Protein AF-A0A229VWV8-F1 (afdb_monomer_lite)

Radius of gyration: 24.07 Å; chains: 1; bounding box: 79×29×59 Å

InterPro domains:
  IPR027417 P-loop containing nucleoside triphosphate hydrolase [G3DSA:3.40.50.300] (10-129)
  IPR027417 P-loop containing nucleoside triphosphate hydrolase [SSF52540] (6-74)

Sequence (130 aa):
MTFPANPFKPTAGVMPPVLIGRESVIDDFDEGLGDGPGAPDRLMLITGPRGSGKTVMLTELGKMASKHRWMVVDETASEGLVDRLISRIAPEPSRIAGVSFKPSIMGASLGEFSIAPALRPSTLRDAMSA

Foldseek 3Di:
DDDPDDQDDQDPLDAGPDDPPCVVLLVLLLVQLVVDPPRPSVDDDDDDDPSPCSSNNLVVNQVSCVVVVHDDDDDDPDPCPLVVVCVSPPPDPPPDPDDDDDDDPDDDDDDDPDPDDDDFDDCSGNRVHD

pLDDT: mean 75.35, std 19.8, range [38.62, 95.62]

Secondary structure (DSSP, 8-state):
--PPPP-----TTPPPSS--S-HHHHHHHHHHHHH-TT-GGGS-----STTS-HHHHHHHHHHHHHHTT-------SSTTHHHHHHHHHS----S----------SS--------------SSTTTSS--

Structure (mmCIF, N/CA/C/O backbone):
data_AF-A0A229VWV8-F1
#
_entry.id   AF-A0A229VWV8-F1
#
loop_
_atom_site.group_PDB
_atom_site.id
_atom_site.type_symbol
_atom_site.label_atom_id
_atom_site.label_alt_id
_atom_site.label_comp_id
_atom_site.label_asym_id
_atom_site.label_entity_id
_atom_site.label_seq_id
_atom_site.pdbx_PDB_ins_code
_atom_site.Cartn_x
_atom_site.Cartn_y
_atom_site.Cartn_z
_atom_site.occupancy
_atom_site.B_iso_or_equiv
_atom_site.auth_seq_id
_atom_site.auth_comp_id
_atom_site.auth_asym_id
_atom_site.auth_atom_id
_atom_site.pdbx_PDB_model_num
ATOM 1 N N . MET A 1 1 ? -26.813 0.365 31.964 1.00 52.81 1 MET A N 1
ATOM 2 C CA . MET A 1 1 ? -25.850 -0.461 31.204 1.00 52.81 1 MET A CA 1
ATOM 3 C C . MET A 1 1 ? -24.744 0.456 30.723 1.00 52.81 1 MET A C 1
ATOM 5 O O . MET A 1 1 ? -25.057 1.461 30.098 1.00 52.81 1 MET A O 1
ATOM 9 N N . THR A 1 2 ? -23.491 0.171 31.061 1.00 65.94 2 THR A N 1
ATOM 10 C CA . THR A 1 2 ? -22.332 0.928 30.570 1.00 65.94 2 THR A CA 1
ATOM 11 C C . THR A 1 2 ? -21.928 0.353 29.220 1.00 65.94 2 THR A C 1
ATOM 13 O O . THR A 1 2 ? -21.515 -0.801 29.147 1.00 65.94 2 THR A O 1
ATOM 16 N N . PHE A 1 3 ? -22.064 1.132 28.149 1.00 64.44 3 PHE A N 1
ATOM 17 C CA . PHE A 1 3 ? -21.497 0.741 26.860 1.00 64.44 3 PHE A CA 1
ATOM 18 C C . PHE A 1 3 ? -19.964 0.817 26.946 1.00 64.44 3 PHE A C 1
ATOM 20 O O . PHE A 1 3 ? -19.450 1.769 27.543 1.00 64.44 3 PHE A O 1
ATOM 27 N N . PRO A 1 4 ? -19.220 -0.156 26.386 1.00 77.56 4 PRO A N 1
ATOM 28 C CA . PRO A 1 4 ? -17.770 -0.048 26.297 1.00 77.56 4 PRO A CA 1
ATOM 29 C C . PRO A 1 4 ? -17.396 1.205 25.496 1.00 77.56 4 PRO A C 1
ATOM 31 O O . PRO A 1 4 ? -18.089 1.581 24.549 1.00 77.56 4 PRO A O 1
ATOM 34 N N . ALA A 1 5 ? -16.304 1.865 25.890 1.00 79.12 5 ALA A N 1
ATOM 35 C CA . ALA A 1 5 ? -15.817 3.045 25.186 1.00 79.12 5 ALA A CA 1
ATOM 36 C C . ALA A 1 5 ? -15.558 2.712 23.709 1.00 79.12 5 ALA A C 1
ATOM 38 O O . ALA A 1 5 ? -15.034 1.641 23.403 1.00 79.12 5 ALA A O 1
ATOM 39 N N . ASN A 1 6 ? -15.917 3.629 22.804 1.00 74.44 6 ASN A N 1
ATOM 40 C CA . ASN A 1 6 ? -15.736 3.430 21.368 1.00 74.44 6 ASN A CA 1
ATOM 41 C C . ASN A 1 6 ? -14.260 3.079 21.068 1.00 74.44 6 ASN A C 1
ATOM 43 O O . ASN A 1 6 ? -13.392 3.921 21.316 1.00 74.44 6 ASN A O 1
ATOM 47 N N . PRO A 1 7 ? -13.955 1.877 20.537 1.00 70.88 7 PRO A N 1
ATOM 48 C CA . PRO A 1 7 ? -12.578 1.461 20.270 1.00 70.88 7 PRO A CA 1
ATOM 49 C C . PRO A 1 7 ? -11.945 2.234 19.103 1.00 70.88 7 PRO A C 1
ATOM 51 O O . PRO A 1 7 ? -10.730 2.183 18.911 1.00 70.88 7 PRO A O 1
ATOM 54 N N . PHE A 1 8 ? -12.742 2.961 18.315 1.00 67.62 8 PHE A N 1
ATOM 55 C CA . PHE A 1 8 ? -12.254 3.761 17.202 1.00 67.62 8 PHE A CA 1
ATOM 56 C C . PHE A 1 8 ? -11.685 5.105 17.675 1.00 67.62 8 PHE A C 1
ATOM 58 O O . PHE A 1 8 ? -12.406 6.092 17.842 1.00 67.62 8 PHE A O 1
ATOM 65 N N . LYS A 1 9 ? -10.358 5.162 17.830 1.00 69.88 9 LYS A N 1
ATOM 66 C CA . LYS A 1 9 ? -9.609 6.415 17.992 1.00 69.88 9 LYS A CA 1
ATOM 67 C C . LYS A 1 9 ? -8.916 6.781 16.669 1.00 69.88 9 LYS A C 1
ATOM 69 O O . LYS A 1 9 ? -7.857 6.216 16.382 1.00 69.88 9 LYS A O 1
ATOM 74 N N . PRO A 1 10 ? -9.470 7.701 15.852 1.00 65.44 10 PRO A N 1
ATOM 75 C CA . PRO A 1 10 ? -8.924 8.018 14.534 1.00 65.44 10 PRO A CA 1
ATOM 76 C C . PRO A 1 10 ? -7.509 8.589 14.653 1.00 65.44 10 PRO A C 1
ATOM 78 O O . PRO A 1 10 ? -7.312 9.730 15.067 1.00 65.44 10 PRO A O 1
ATOM 81 N N . THR A 1 11 ? -6.524 7.778 14.271 1.00 73.69 11 THR A N 1
ATOM 82 C CA . THR A 1 11 ? -5.097 8.109 14.319 1.00 73.69 11 THR A CA 1
ATOM 83 C C . THR A 1 11 ? -4.493 7.786 12.956 1.00 73.69 11 THR A C 1
ATOM 85 O O . THR A 1 11 ? -4.769 6.731 12.388 1.00 73.69 11 THR A O 1
ATOM 88 N N . ALA A 1 12 ? -3.714 8.706 12.385 1.00 74.38 12 ALA A N 1
ATOM 89 C CA . ALA A 1 12 ? -3.147 8.515 11.051 1.00 74.38 12 ALA A CA 1
ATOM 90 C C . ALA A 1 12 ? -2.153 7.339 11.042 1.00 74.38 12 ALA A C 1
ATOM 92 O O . ALA A 1 12 ? -1.294 7.259 11.914 1.00 74.38 12 ALA A O 1
ATOM 93 N N . GLY A 1 13 ? -2.281 6.434 10.067 1.00 69.69 13 GLY A N 1
ATOM 94 C CA . GLY A 1 13 ? -1.373 5.292 9.882 1.00 69.69 13 GLY A CA 1
ATOM 95 C C . GLY A 1 13 ? -1.481 4.164 10.919 1.00 69.69 13 GLY A C 1
ATOM 96 O O . GLY A 1 13 ? -0.768 3.176 10.797 1.00 69.69 13 GLY A O 1
ATOM 97 N N . VAL A 1 14 ? -2.361 4.266 11.920 1.00 84.06 14 VAL A N 1
ATOM 98 C CA . VAL A 1 14 ? -2.543 3.209 12.928 1.00 84.06 14 VAL A CA 1
ATOM 99 C C . VAL A 1 14 ? -3.582 2.199 12.446 1.00 84.06 14 VAL A C 1
ATOM 101 O O . VAL A 1 14 ? -4.697 2.577 12.083 1.00 84.06 14 VAL A O 1
ATOM 104 N N . MET A 1 15 ? -3.231 0.912 12.480 1.00 86.88 15 MET A N 1
ATOM 105 C CA . MET A 1 15 ? -4.183 -0.170 12.222 1.00 86.88 15 MET A CA 1
ATOM 106 C C . MET A 1 15 ? -5.263 -0.202 13.317 1.00 86.88 15 MET A C 1
ATOM 108 O O . MET A 1 15 ? -4.916 -0.230 14.501 1.00 86.88 15 MET A O 1
ATOM 112 N N . PRO A 1 16 ? -6.562 -0.219 12.966 1.00 86.69 16 PRO A N 1
ATOM 113 C CA . PRO A 1 16 ? -7.625 -0.421 13.940 1.00 86.69 16 PRO A CA 1
ATOM 114 C C . PRO A 1 16 ? -7.590 -1.863 14.484 1.00 86.69 16 PRO A C 1
ATOM 116 O O . PRO A 1 16 ? -7.092 -2.760 13.802 1.00 86.69 16 PRO A O 1
ATOM 119 N N . PRO A 1 17 ? -8.153 -2.121 15.681 1.00 84.94 17 PRO A N 1
ATOM 120 C CA . PRO A 1 17 ? -8.224 -3.473 16.245 1.00 84.94 17 PRO A CA 1
ATOM 121 C C . PRO A 1 17 ? -9.151 -4.406 15.450 1.00 84.94 17 PRO A C 1
ATOM 123 O O . PRO A 1 17 ? -9.000 -5.620 15.519 1.00 84.94 17 PRO A O 1
ATOM 126 N N . VAL A 1 18 ? -10.105 -3.840 14.703 1.00 86.00 18 VAL A N 1
ATOM 127 C CA . VAL A 1 18 ? -10.994 -4.547 13.775 1.00 86.00 18 VAL A CA 1
ATOM 128 C C . VAL A 1 18 ? -11.136 -3.684 12.523 1.00 86.00 18 VAL A C 1
ATOM 130 O O . VAL A 1 18 ? -11.387 -2.480 12.628 1.00 86.00 18 VAL A O 1
ATOM 133 N N . LEU A 1 19 ? -10.973 -4.290 11.349 1.00 87.62 19 LEU A N 1
ATOM 134 C CA . LEU A 1 19 ? -11.300 -3.693 10.057 1.00 87.62 19 LEU A CA 1
ATOM 135 C C . LEU A 1 19 ? -12.666 -4.251 9.631 1.00 87.62 19 LEU A C 1
ATOM 137 O O . LEU A 1 19 ? -12.872 -5.453 9.738 1.00 87.62 19 LEU A O 1
ATOM 141 N N . ILE A 1 20 ? -13.605 -3.383 9.243 1.00 87.81 20 ILE A N 1
ATOM 142 C CA . ILE A 1 20 ? -15.009 -3.748 8.984 1.00 87.81 20 ILE A CA 1
ATOM 143 C C . ILE A 1 20 ? -15.437 -3.170 7.636 1.00 87.81 20 ILE A C 1
ATOM 145 O O . ILE A 1 20 ? -15.192 -1.983 7.381 1.00 87.81 20 ILE A O 1
ATOM 149 N N . GLY A 1 21 ? -16.124 -3.964 6.814 1.00 89.31 21 GLY A N 1
ATOM 150 C CA . GLY A 1 21 ? -16.721 -3.506 5.556 1.00 89.31 21 GLY A CA 1
ATOM 151 C C . GLY A 1 21 ? -15.669 -3.251 4.478 1.00 89.31 21 GLY A C 1
ATOM 152 O O . GLY A 1 21 ? -15.756 -2.262 3.749 1.00 89.31 21 GLY A O 1
ATOM 153 N N . ARG A 1 22 ? -14.622 -4.081 4.467 1.00 93.19 22 ARG A N 1
ATOM 154 C CA . ARG A 1 22 ? -13.453 -4.035 3.569 1.00 93.19 22 ARG A CA 1
ATOM 155 C C . ARG A 1 22 ? -13.063 -5.403 3.023 1.00 93.19 22 ARG A C 1
ATOM 157 O O . ARG A 1 22 ? -12.062 -5.497 2.325 1.00 93.19 22 ARG A O 1
ATOM 164 N N . GLU A 1 23 ? -13.851 -6.415 3.356 1.00 94.25 23 GLU A N 1
ATOM 165 C CA . GLU A 1 23 ? -13.607 -7.823 3.081 1.00 94.25 23 GLU A CA 1
ATOM 166 C C . GLU A 1 23 ? -13.524 -8.035 1.566 1.00 94.25 23 GLU A C 1
ATOM 168 O O . GLU A 1 23 ? -12.469 -8.431 1.096 1.00 94.25 23 GLU A O 1
ATOM 173 N N . SER A 1 24 ? -14.514 -7.568 0.790 1.00 94.06 24 SER A N 1
ATOM 174 C CA . SER A 1 24 ? -14.500 -7.706 -0.677 1.00 94.06 24 SER A CA 1
ATOM 175 C C . SER A 1 24 ? -13.225 -7.160 -1.330 1.00 94.06 24 SER A C 1
ATOM 177 O O . SER A 1 24 ? -12.607 -7.843 -2.121 1.00 94.06 24 SER A O 1
ATOM 179 N N . VAL A 1 25 ? -12.756 -5.970 -0.935 1.00 93.81 25 VAL A N 1
ATOM 180 C CA . VAL A 1 25 ? -11.541 -5.351 -1.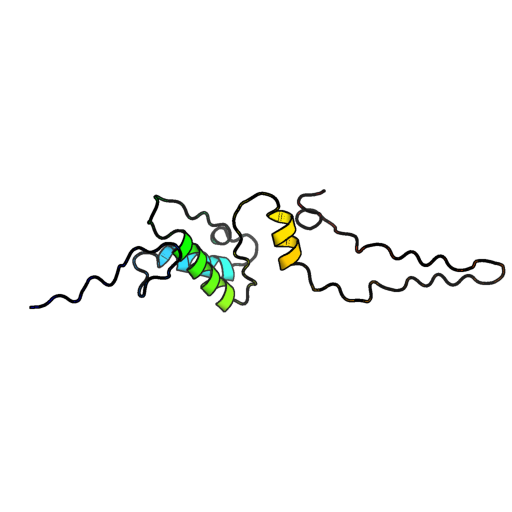509 1.00 93.81 25 VAL A CA 1
ATOM 181 C C . VAL A 1 25 ? -10.269 -6.138 -1.160 1.00 93.81 25 VAL A C 1
ATOM 183 O O . VAL A 1 25 ? -9.269 -6.051 -1.870 1.00 93.81 25 VAL A O 1
ATOM 186 N N . ILE A 1 26 ? -10.277 -6.861 -0.040 1.00 94.88 26 ILE A N 1
ATOM 187 C CA . ILE A 1 26 ? -9.178 -7.738 0.373 1.00 94.88 26 ILE A CA 1
ATOM 188 C C . ILE A 1 26 ? -9.263 -9.067 -0.384 1.00 94.88 26 ILE A C 1
ATOM 190 O O . ILE A 1 26 ? -8.234 -9.535 -0.861 1.00 94.88 26 ILE A O 1
ATOM 194 N N . ASP A 1 27 ? -10.467 -9.621 -0.522 1.00 94.81 27 ASP A N 1
ATOM 195 C CA . ASP A 1 27 ? -10.741 -10.886 -1.205 1.00 94.81 27 ASP A CA 1
ATOM 196 C C . ASP A 1 27 ? -10.456 -10.773 -2.720 1.00 94.81 27 ASP A C 1
ATOM 198 O O . ASP A 1 27 ? -9.706 -11.590 -3.249 1.00 94.81 27 ASP A O 1
ATOM 202 N N . ASP A 1 28 ? -10.926 -9.704 -3.384 1.00 94.19 28 ASP A N 1
ATOM 203 C CA . ASP A 1 28 ? -10.647 -9.390 -4.800 1.00 94.19 28 ASP A CA 1
ATOM 204 C C . ASP A 1 28 ? -9.122 -9.344 -5.059 1.00 94.19 28 ASP A C 1
ATOM 206 O O . ASP A 1 28 ? -8.599 -9.908 -6.022 1.00 94.19 28 ASP A O 1
ATOM 210 N N . PHE A 1 29 ? -8.368 -8.686 -4.167 1.00 95.12 29 PHE A N 1
ATOM 211 C CA . PHE A 1 29 ? -6.908 -8.599 -4.270 1.00 95.12 29 PHE A CA 1
ATOM 212 C C . PHE A 1 29 ? -6.221 -9.952 -4.030 1.00 95.12 29 PHE A C 1
ATOM 214 O O . PHE A 1 29 ? -5.215 -10.244 -4.680 1.00 95.12 29 PHE A O 1
ATOM 221 N N . ASP A 1 30 ? -6.737 -10.768 -3.109 1.00 94.69 30 ASP A N 1
ATOM 222 C CA . ASP A 1 30 ? -6.196 -12.093 -2.793 1.00 94.69 30 ASP A CA 1
ATOM 223 C C . ASP A 1 30 ? -6.359 -13.067 -3.971 1.00 94.69 30 ASP A C 1
ATOM 225 O O . ASP A 1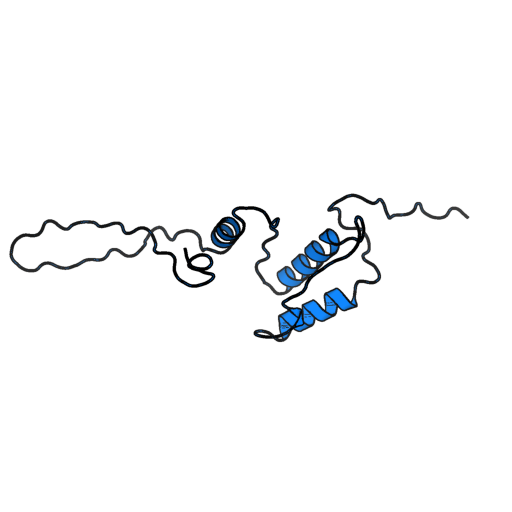 30 ? -5.391 -13.726 -4.367 1.00 94.69 30 ASP A O 1
ATOM 229 N N . GLU A 1 31 ? -7.541 -13.070 -4.598 1.00 93.69 31 GLU A N 1
ATOM 230 C CA . GLU A 1 31 ? -7.825 -13.800 -5.841 1.00 93.69 31 GLU A CA 1
ATOM 231 C C . GLU A 1 31 ? -6.893 -13.327 -6.969 1.00 93.69 31 GLU A C 1
ATOM 233 O O . GLU A 1 31 ? -6.183 -14.137 -7.573 1.00 93.69 31 GLU A O 1
ATOM 238 N N . GLY A 1 32 ? -6.749 -12.009 -7.152 1.00 93.06 32 GLY A N 1
ATOM 239 C CA . GLY A 1 32 ? -5.812 -11.434 -8.120 1.00 93.06 32 GLY A CA 1
ATOM 240 C C . GLY A 1 32 ? -4.351 -11.867 -7.917 1.00 93.06 32 GLY A C 1
ATOM 241 O O . GLY A 1 32 ? -3.628 -12.092 -8.894 1.00 93.06 32 GLY A O 1
ATOM 242 N N . LEU A 1 33 ? -3.882 -12.021 -6.672 1.00 92.50 33 LEU A N 1
ATOM 243 C CA . LEU A 1 33 ? -2.541 -12.558 -6.391 1.00 92.50 33 LEU A CA 1
ATOM 244 C C . LEU A 1 33 ? -2.401 -14.044 -6.767 1.00 92.50 33 LEU A C 1
ATOM 246 O O . LEU A 1 33 ? -1.287 -14.467 -7.097 1.00 92.50 33 LEU A O 1
ATOM 250 N N . GLY A 1 34 ? -3.489 -14.817 -6.709 1.00 90.69 34 GLY A N 1
ATOM 251 C CA . GLY A 1 34 ? -3.548 -16.227 -7.102 1.00 90.69 34 GLY A CA 1
ATOM 252 C C . GLY A 1 34 ? -3.589 -16.441 -8.618 1.00 90.69 34 GLY A C 1
ATOM 253 O O . GLY A 1 34 ? -2.831 -17.263 -9.137 1.00 90.69 34 GLY A O 1
ATOM 254 N N . ASP A 1 35 ? -4.398 -15.654 -9.329 1.00 91.06 35 ASP A N 1
ATOM 255 C CA . ASP A 1 35 ? -4.626 -15.765 -10.781 1.00 91.06 35 ASP A CA 1
ATOM 256 C C . ASP A 1 35 ? -3.398 -15.414 -11.642 1.00 91.06 35 ASP A C 1
ATOM 258 O O . ASP A 1 35 ? -3.285 -15.811 -12.805 1.00 91.06 35 ASP A O 1
ATOM 262 N N . GLY A 1 36 ? -2.420 -14.706 -11.071 1.00 83.12 36 GLY A N 1
ATOM 263 C CA . GLY A 1 36 ? -1.096 -14.557 -11.669 1.00 83.12 36 GLY A CA 1
ATOM 264 C C . GLY A 1 36 ? -0.979 -13.417 -12.698 1.00 83.12 36 GLY A C 1
ATOM 265 O O . GLY A 1 36 ? -1.452 -12.301 -12.460 1.00 83.12 36 GLY A O 1
ATOM 266 N N . PRO A 1 37 ? -0.193 -13.570 -13.784 1.00 85.94 37 PRO A N 1
ATOM 267 C CA . PRO A 1 37 ? 0.070 -12.482 -14.731 1.00 85.94 37 PRO A CA 1
ATOM 268 C C . PRO A 1 37 ? -1.167 -12.057 -15.536 1.00 85.94 37 PRO A C 1
ATOM 270 O O . PRO A 1 37 ? -1.681 -12.824 -16.339 1.00 85.94 37 PRO A O 1
ATOM 273 N N . GLY A 1 38 ? -1.580 -10.795 -15.382 1.00 83.38 38 GLY A N 1
ATOM 274 C CA . GLY A 1 38 ? -2.684 -10.198 -16.145 1.00 83.38 38 GLY A CA 1
ATOM 275 C C . GLY A 1 38 ? -4.033 -10.160 -15.423 1.00 83.38 38 GLY A C 1
ATOM 276 O O . GLY A 1 38 ? -4.950 -9.534 -15.947 1.00 83.38 38 GLY A O 1
ATOM 277 N N . ALA A 1 39 ? -4.144 -10.753 -14.229 1.00 89.12 39 ALA A N 1
ATOM 278 C CA . ALA A 1 39 ? -5.322 -10.614 -13.375 1.00 89.12 39 ALA A CA 1
ATOM 279 C C . ALA A 1 39 ? -5.595 -9.124 -13.060 1.00 89.12 39 ALA A C 1
ATOM 281 O O . ALA A 1 39 ? -4.654 -8.420 -12.662 1.00 89.12 39 ALA A O 1
ATOM 282 N N . PRO A 1 40 ? -6.831 -8.620 -13.250 1.00 86.06 40 PRO A N 1
ATOM 283 C CA . PRO A 1 40 ? -7.125 -7.192 -13.127 1.00 86.06 40 PRO A CA 1
ATOM 284 C C . PRO A 1 40 ? -6.927 -6.681 -11.693 1.00 86.06 40 PRO A C 1
ATOM 286 O O . PRO A 1 40 ? -6.358 -5.605 -11.495 1.00 86.06 40 PRO A O 1
ATOM 289 N N . ASP A 1 41 ? -7.283 -7.486 -10.695 1.00 88.25 41 ASP A N 1
ATOM 290 C CA . ASP A 1 41 ? -7.322 -7.085 -9.281 1.00 88.25 41 ASP A CA 1
ATOM 291 C C . ASP A 1 41 ? -5.933 -6.937 -8.640 1.00 88.25 41 ASP A C 1
ATOM 293 O O . ASP A 1 41 ? -5.778 -6.348 -7.568 1.00 88.25 41 ASP A O 1
ATOM 297 N N . ARG A 1 42 ? -4.875 -7.340 -9.358 1.00 87.00 42 ARG A N 1
ATOM 298 C CA . ARG A 1 42 ? -3.483 -7.015 -9.007 1.00 87.00 42 ARG A CA 1
ATOM 299 C C . ARG A 1 42 ? -3.132 -5.535 -9.170 1.00 87.00 42 ARG A C 1
ATOM 301 O O . ARG A 1 42 ? -2.093 -5.111 -8.658 1.00 87.00 42 ARG A O 1
ATOM 308 N N . LEU A 1 43 ? -3.929 -4.760 -9.907 1.00 90.00 43 LEU A N 1
ATOM 309 C CA . LEU A 1 43 ? -3.701 -3.336 -10.170 1.00 90.00 43 LEU A CA 1
ATOM 310 C C . LEU A 1 43 ? -4.848 -2.499 -9.597 1.00 90.00 43 LEU A C 1
ATOM 312 O O . LEU A 1 43 ? -5.762 -2.076 -10.300 1.00 90.00 43 LEU A O 1
ATOM 316 N N . MET A 1 44 ? -4.767 -2.229 -8.295 1.00 90.75 44 MET A N 1
ATOM 317 C CA . MET A 1 44 ? -5.835 -1.594 -7.526 1.00 90.75 44 MET A CA 1
ATOM 318 C C . MET A 1 44 ? -5.503 -0.147 -7.125 1.00 90.75 44 MET A C 1
ATOM 320 O O . MET A 1 44 ? -4.394 0.155 -6.682 1.00 90.75 44 MET A O 1
ATOM 324 N N . LEU A 1 45 ? -6.490 0.755 -7.215 1.00 93.19 45 LEU A N 1
ATOM 325 C CA . LEU A 1 45 ? -6.376 2.157 -6.791 1.00 93.19 45 LEU A CA 1
ATOM 326 C C . LEU A 1 45 ? -7.335 2.473 -5.630 1.00 93.19 45 LEU A C 1
ATOM 328 O O . LEU A 1 45 ? -8.531 2.684 -5.824 1.00 93.19 45 LEU A O 1
ATOM 332 N N . ILE A 1 46 ? -6.797 2.584 -4.413 1.00 93.69 46 ILE A N 1
ATOM 333 C CA . ILE A 1 46 ? -7.579 2.918 -3.212 1.00 93.69 46 ILE A CA 1
ATOM 334 C C . ILE A 1 46 ? -7.784 4.440 -3.095 1.00 93.69 46 ILE A C 1
ATOM 336 O O . ILE A 1 46 ? -6.857 5.185 -2.767 1.00 93.69 46 ILE A O 1
ATOM 340 N N . THR A 1 47 ? -9.017 4.916 -3.296 1.00 94.62 47 THR A N 1
ATOM 341 C CA . THR A 1 47 ? -9.383 6.348 -3.207 1.00 94.62 47 THR A CA 1
ATOM 342 C C . THR A 1 47 ? -10.361 6.647 -2.055 1.00 94.62 47 THR A C 1
ATOM 344 O O . THR A 1 47 ? -10.701 5.770 -1.265 1.00 94.62 47 THR A O 1
ATOM 347 N N . GLY A 1 48 ? -10.751 7.919 -1.880 1.00 93.44 48 GLY A N 1
ATOM 348 C CA . GLY A 1 48 ? -11.735 8.350 -0.874 1.00 93.44 48 GLY A CA 1
ATOM 349 C C . GLY A 1 48 ? -11.274 9.503 0.037 1.00 93.44 48 GLY A C 1
ATOM 350 O O . GLY A 1 48 ? -10.116 9.932 -0.029 1.00 93.44 48 GLY A O 1
ATOM 351 N N . PRO A 1 49 ? -12.151 10.021 0.921 1.00 92.94 49 PRO A N 1
ATOM 352 C CA . PRO A 1 49 ? -11.900 11.226 1.724 1.00 92.94 49 PRO A CA 1
ATOM 353 C C . PRO A 1 49 ? -10.789 11.059 2.779 1.00 92.94 49 PRO A C 1
ATOM 355 O O . PRO A 1 49 ? -10.292 9.954 3.034 1.00 92.94 49 PRO A O 1
ATOM 358 N N . ARG A 1 50 ? -10.355 12.156 3.416 1.00 88.31 50 ARG A N 1
ATOM 359 C CA . ARG A 1 50 ? -9.417 12.099 4.557 1.00 88.31 50 ARG A CA 1
ATOM 360 C C .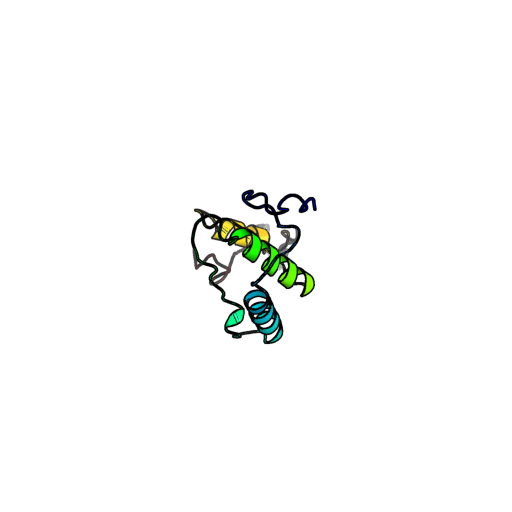 ARG A 1 50 ? -10.058 11.309 5.707 1.00 88.31 50 ARG A C 1
ATOM 362 O O . ARG A 1 50 ? -11.239 11.468 5.977 1.00 88.31 50 ARG A O 1
ATOM 369 N N . GLY A 1 51 ? -9.287 10.441 6.364 1.00 85.69 51 GLY A N 1
ATOM 370 C CA . GLY A 1 51 ? -9.782 9.594 7.459 1.00 85.69 51 GLY A CA 1
ATOM 371 C C . GLY A 1 51 ? -10.488 8.296 7.037 1.00 85.69 51 GLY A C 1
ATOM 372 O O . GLY A 1 51 ? -10.706 7.447 7.888 1.00 85.69 51 GLY A O 1
ATOM 373 N N . SER A 1 52 ? -10.752 8.065 5.743 1.00 89.12 52 SER A N 1
ATOM 374 C CA . SER A 1 52 ? -11.415 6.842 5.225 1.00 89.12 52 SER A CA 1
ATOM 375 C C . SER A 1 52 ? -10.600 5.535 5.305 1.00 89.12 52 SER A C 1
ATOM 377 O O . SER A 1 52 ? -10.993 4.528 4.716 1.00 89.12 52 SER A O 1
ATOM 379 N N . GLY A 1 53 ? -9.458 5.527 5.999 1.00 90.56 53 GLY A N 1
ATOM 380 C CA . GLY A 1 53 ? -8.632 4.327 6.169 1.00 90.56 53 GLY A CA 1
ATOM 381 C C . GLY A 1 53 ? -7.812 3.899 4.944 1.00 90.56 53 GLY A C 1
ATOM 382 O O . GLY A 1 53 ? -7.400 2.752 4.889 1.00 90.56 53 GLY A O 1
ATOM 383 N N . LYS A 1 54 ? -7.535 4.778 3.967 1.00 93.50 54 LYS A N 1
ATOM 384 C CA . LYS A 1 54 ? -6.732 4.413 2.773 1.00 93.50 54 LYS A CA 1
ATOM 385 C C . LYS A 1 54 ? -5.377 3.777 3.113 1.00 93.50 54 LYS A C 1
ATOM 387 O O . LYS A 1 54 ? -5.066 2.715 2.600 1.00 93.50 54 LYS A O 1
ATOM 392 N N . THR A 1 55 ? -4.605 4.387 4.016 1.00 92.75 55 THR A N 1
ATOM 393 C CA . THR A 1 55 ? -3.322 3.827 4.482 1.00 92.75 55 THR A CA 1
ATOM 394 C C . THR A 1 55 ? -3.520 2.475 5.167 1.00 92.75 55 THR A C 1
ATOM 396 O O . THR A 1 55 ? -2.783 1.548 4.884 1.00 92.75 55 THR A O 1
ATOM 399 N N . VAL A 1 56 ? -4.567 2.337 5.990 1.00 92.94 56 VAL A N 1
ATOM 400 C CA . VAL A 1 56 ? -4.936 1.072 6.652 1.00 92.94 56 VAL A CA 1
ATOM 401 C C . VAL A 1 56 ? -5.228 -0.029 5.626 1.00 92.94 56 VAL A C 1
ATOM 403 O O . VAL A 1 56 ? -4.771 -1.151 5.812 1.00 92.94 56 VAL A O 1
ATOM 406 N N . MET A 1 57 ? -5.916 0.290 4.521 1.00 94.31 57 MET A N 1
ATOM 407 C CA . MET A 1 57 ? -6.116 -0.653 3.413 1.00 94.31 57 MET A CA 1
ATOM 408 C C . MET A 1 57 ? -4.793 -1.060 2.770 1.00 94.31 57 MET A C 1
ATOM 410 O O . MET A 1 57 ? -4.529 -2.249 2.669 1.00 94.31 57 MET A O 1
ATOM 414 N N . LEU A 1 58 ? -3.943 -0.102 2.380 1.00 95.38 58 LEU A N 1
ATOM 415 C CA . LEU A 1 58 ? -2.644 -0.409 1.763 1.00 95.38 58 LEU A CA 1
ATOM 416 C C . LEU A 1 58 ? -1.769 -1.280 2.681 1.00 95.38 58 LEU A C 1
ATOM 418 O O . LEU A 1 58 ? -1.162 -2.244 2.220 1.00 95.38 58 LEU A O 1
ATOM 422 N N . THR A 1 59 ? -1.766 -1.001 3.987 1.00 94.19 59 THR A N 1
ATOM 423 C CA . THR A 1 59 ? -1.080 -1.827 4.986 1.00 94.19 59 THR A CA 1
ATOM 424 C C . THR A 1 59 ? -1.670 -3.239 5.080 1.00 94.19 59 THR A C 1
ATOM 426 O O . THR A 1 59 ? -0.906 -4.194 5.202 1.00 94.19 59 THR A O 1
ATOM 429 N N . GLU A 1 60 ? -2.994 -3.414 5.014 1.00 95.12 60 GLU A N 1
ATOM 430 C CA . GLU A 1 60 ? -3.614 -4.746 5.086 1.00 95.12 60 GLU A CA 1
ATOM 431 C C . GLU A 1 60 ? -3.396 -5.568 3.805 1.00 95.12 60 GLU A C 1
ATOM 433 O O . GLU A 1 60 ? -2.989 -6.726 3.895 1.00 95.12 60 GLU A O 1
ATOM 438 N N . LEU A 1 61 ? -3.539 -4.956 2.622 1.00 95.62 61 LEU A N 1
ATOM 439 C CA . LEU A 1 61 ? -3.191 -5.588 1.341 1.00 95.62 61 LEU A CA 1
ATOM 440 C C . LEU A 1 61 ? -1.703 -5.988 1.312 1.00 95.62 61 LEU A C 1
ATOM 442 O O . LEU A 1 61 ? -1.360 -7.092 0.893 1.00 95.62 61 LEU A O 1
ATOM 446 N N . GLY A 1 62 ? -0.818 -5.149 1.863 1.00 95.25 62 GLY A N 1
ATOM 447 C CA . GLY A 1 62 ? 0.595 -5.478 2.066 1.00 95.25 62 GLY A CA 1
ATOM 448 C C . GLY A 1 62 ? 0.812 -6.693 2.979 1.00 95.25 62 GLY A C 1
ATOM 449 O O . GLY A 1 62 ? 1.618 -7.573 2.665 1.00 95.25 62 GLY A O 1
ATOM 450 N N . LYS A 1 63 ? 0.070 -6.824 4.086 1.00 94.38 63 LYS A N 1
ATOM 451 C CA . LYS A 1 63 ? 0.131 -8.051 4.905 1.00 94.38 63 LYS A CA 1
ATOM 452 C C . LYS A 1 63 ? -0.337 -9.274 4.122 1.00 94.38 63 LYS A C 1
ATOM 454 O O . LYS A 1 63 ? 0.266 -10.333 4.279 1.00 94.38 63 LYS A O 1
ATOM 459 N N . MET A 1 64 ? -1.379 -9.147 3.301 1.00 94.31 64 MET A N 1
ATOM 460 C CA . MET A 1 64 ? -1.890 -10.260 2.496 1.00 94.31 64 MET A CA 1
ATOM 461 C C . MET A 1 64 ? -0.863 -10.722 1.458 1.00 94.31 64 MET A C 1
ATOM 463 O O . MET A 1 64 ? -0.442 -11.879 1.478 1.00 94.31 64 MET A O 1
ATOM 467 N N . ALA A 1 65 ? -0.323 -9.787 0.673 1.00 95.31 65 ALA A N 1
ATOM 468 C CA . ALA A 1 65 ? 0.767 -10.049 -0.265 1.00 95.31 65 ALA A CA 1
ATOM 469 C C . ALA A 1 65 ? 1.979 -10.712 0.423 1.00 95.31 65 ALA A C 1
ATOM 471 O O . ALA A 1 65 ? 2.533 -11.688 -0.089 1.00 95.31 65 ALA A O 1
ATOM 472 N N . SER A 1 66 ? 2.331 -10.265 1.634 1.00 95.06 66 SER A N 1
ATOM 473 C CA . SER A 1 66 ? 3.406 -10.867 2.437 1.00 95.06 66 SER A CA 1
ATOM 474 C C . SER A 1 66 ? 3.113 -12.321 2.844 1.00 95.06 66 SER A C 1
ATOM 476 O O . SER A 1 66 ? 4.015 -13.158 2.790 1.00 95.06 66 SER A O 1
ATOM 478 N N . LYS A 1 67 ? 1.863 -12.668 3.202 1.00 94.75 67 LYS A N 1
ATOM 479 C CA . LYS A 1 67 ? 1.452 -14.071 3.446 1.00 94.75 67 LYS A CA 1
ATOM 480 C C . LYS A 1 67 ? 1.607 -14.918 2.178 1.00 94.75 67 LYS A C 1
ATOM 482 O O . LYS A 1 67 ? 2.043 -16.065 2.259 1.00 94.75 67 LYS A O 1
ATOM 487 N N . HIS A 1 68 ? 1.340 -14.325 1.013 1.00 91.75 68 HIS A N 1
ATOM 488 C CA . HIS A 1 68 ? 1.499 -14.944 -0.309 1.00 91.75 68 HIS A CA 1
ATOM 489 C C . HIS A 1 68 ? 2.964 -14.925 -0.793 1.00 91.75 68 HIS A C 1
ATOM 491 O O . HIS A 1 68 ? 3.252 -15.274 -1.936 1.00 91.75 68 HIS A O 1
ATOM 497 N N . ARG A 1 69 ? 3.911 -14.579 0.097 1.00 92.81 69 ARG A N 1
ATOM 498 C CA . ARG A 1 69 ? 5.368 -14.538 -0.122 1.00 92.81 69 ARG A CA 1
ATOM 499 C C . ARG A 1 69 ? 5.831 -13.505 -1.155 1.00 92.81 69 ARG A C 1
ATOM 501 O O . ARG A 1 69 ? 6.950 -13.605 -1.658 1.00 92.81 69 ARG A O 1
ATOM 508 N N . TRP A 1 70 ? 5.012 -12.497 -1.444 1.00 92.38 70 TRP A N 1
ATOM 509 C CA . TRP A 1 70 ? 5.432 -11.347 -2.238 1.00 92.38 70 TRP A CA 1
ATOM 510 C C . TRP A 1 70 ? 6.323 -10.422 -1.404 1.00 92.38 70 TRP A C 1
ATOM 512 O O . TRP A 1 70 ? 6.088 -10.211 -0.213 1.00 92.38 70 TRP A O 1
ATOM 522 N N . MET A 1 71 ? 7.327 -9.824 -2.046 1.00 91.00 71 MET A N 1
ATOM 523 C CA . MET A 1 71 ? 8.034 -8.680 -1.476 1.00 91.00 71 MET A CA 1
ATOM 524 C C . MET A 1 71 ? 7.108 -7.463 -1.522 1.00 91.00 71 MET A C 1
ATOM 526 O O . MET A 1 71 ? 6.609 -7.103 -2.587 1.00 91.00 71 MET A O 1
ATOM 530 N N . VAL A 1 72 ? 6.911 -6.815 -0.376 1.00 93.44 72 VAL A N 1
ATOM 531 C CA . VAL A 1 72 ? 6.100 -5.599 -0.264 1.00 93.44 72 VAL A CA 1
ATOM 532 C C . VAL A 1 72 ? 7.007 -4.400 -0.055 1.00 93.44 72 VAL A C 1
ATOM 534 O O . VAL A 1 72 ? 7.851 -4.395 0.839 1.00 93.44 72 VAL A O 1
ATOM 537 N N . VAL A 1 73 ? 6.816 -3.381 -0.889 1.00 92.25 73 VAL A N 1
ATOM 538 C CA . VAL A 1 73 ? 7.561 -2.123 -0.844 1.00 92.25 73 VAL A CA 1
ATOM 539 C C . VAL A 1 73 ? 6.560 -0.998 -0.593 1.00 92.25 73 VAL A C 1
ATOM 541 O O . VAL A 1 73 ? 5.845 -0.585 -1.501 1.00 92.25 73 VAL A O 1
ATOM 544 N N . ASP A 1 74 ? 6.482 -0.547 0.659 1.00 90.81 74 ASP A N 1
ATOM 545 C CA . ASP A 1 74 ? 5.690 0.622 1.055 1.00 90.81 74 ASP A CA 1
ATOM 546 C C . ASP A 1 74 ? 6.532 1.887 0.841 1.00 90.81 74 ASP A C 1
ATOM 548 O O . ASP A 1 74 ? 7.578 2.067 1.468 1.00 90.81 74 ASP A O 1
ATOM 552 N N . GLU A 1 75 ? 6.106 2.733 -0.094 1.00 91.50 75 GLU A N 1
ATOM 553 C CA . GLU A 1 75 ? 6.805 3.949 -0.504 1.00 91.50 75 GLU A CA 1
ATOM 554 C C . GLU A 1 75 ? 5.806 5.077 -0.773 1.00 91.50 75 GLU A C 1
ATOM 556 O O . GLU A 1 75 ? 4.725 4.883 -1.332 1.00 91.50 75 GLU A O 1
ATOM 561 N N . THR A 1 76 ? 6.192 6.302 -0.415 1.00 91.38 76 THR A N 1
ATOM 562 C CA . THR A 1 76 ? 5.397 7.489 -0.749 1.00 91.38 76 THR A CA 1
ATOM 563 C C . THR A 1 76 ? 5.667 7.906 -2.191 1.00 91.38 76 THR A C 1
ATOM 565 O O . THR A 1 76 ? 6.823 8.023 -2.600 1.00 91.38 76 THR A O 1
ATOM 568 N N . ALA A 1 77 ? 4.601 8.188 -2.945 1.00 90.19 77 ALA A N 1
ATOM 569 C CA . ALA A 1 77 ? 4.676 8.725 -4.301 1.00 90.19 77 ALA A CA 1
ATOM 570 C C . ALA A 1 77 ? 5.186 10.179 -4.296 1.00 90.19 77 ALA A C 1
ATOM 572 O O . ALA A 1 77 ? 4.414 11.138 -4.282 1.00 90.19 77 ALA A O 1
ATOM 573 N N . SER A 1 78 ? 6.507 10.323 -4.271 1.00 92.62 78 SER A N 1
ATOM 574 C CA . SER A 1 78 ? 7.250 11.583 -4.324 1.00 92.62 78 SER A CA 1
ATOM 575 C C . SER A 1 78 ? 8.395 11.493 -5.338 1.00 92.62 78 SER A C 1
ATOM 577 O O . SER A 1 78 ? 8.655 10.433 -5.910 1.00 92.62 78 SER A O 1
ATOM 579 N N . GLU A 1 79 ? 9.095 12.605 -5.562 1.00 91.38 79 GLU A N 1
ATOM 580 C CA . GLU A 1 79 ? 10.298 12.655 -6.399 1.00 91.38 79 GLU A CA 1
ATOM 581 C C . GLU A 1 79 ? 11.321 11.568 -6.002 1.00 91.38 79 GLU A C 1
ATOM 583 O O . GLU A 1 79 ? 11.460 11.221 -4.824 1.00 91.38 79 GLU A O 1
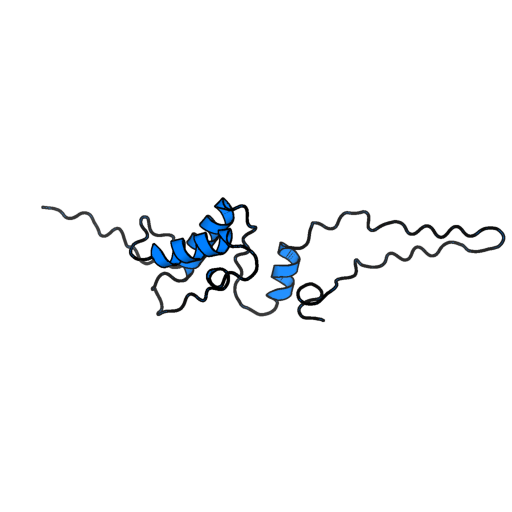ATOM 588 N N . GLY A 1 80 ? 11.990 10.967 -6.992 1.00 87.56 80 GLY A N 1
ATOM 589 C CA . GLY A 1 80 ? 12.923 9.849 -6.790 1.00 87.56 80 GLY A CA 1
ATOM 590 C C . GLY A 1 80 ? 12.280 8.507 -6.397 1.00 87.56 80 GLY A C 1
ATOM 591 O O . GLY A 1 80 ? 12.988 7.614 -5.934 1.00 87.56 80 GLY A O 1
ATOM 592 N N . LEU A 1 81 ? 10.954 8.337 -6.537 1.00 88.62 81 LEU A N 1
ATOM 593 C CA . LEU A 1 81 ? 10.265 7.065 -6.249 1.00 88.62 81 LEU A CA 1
ATOM 594 C C . LEU A 1 81 ? 10.908 5.879 -6.985 1.00 88.62 81 LEU A C 1
ATOM 596 O O . LEU A 1 81 ? 11.160 4.848 -6.370 1.00 88.62 81 LEU A O 1
ATOM 600 N N . VAL A 1 82 ? 11.186 6.028 -8.284 1.00 87.12 82 VAL A N 1
ATOM 601 C CA . VAL A 1 82 ? 11.739 4.957 -9.131 1.00 87.12 82 VAL A CA 1
ATOM 602 C C . VAL A 1 82 ? 13.097 4.483 -8.605 1.00 87.12 82 VAL A C 1
ATOM 604 O O . VAL A 1 82 ? 13.287 3.282 -8.428 1.00 87.12 82 VAL A O 1
ATOM 607 N N . ASP A 1 83 ? 14.000 5.401 -8.253 1.00 84.88 83 ASP A N 1
ATOM 608 C CA . ASP A 1 83 ? 15.313 5.064 -7.690 1.00 84.88 83 ASP A CA 1
ATOM 609 C C . ASP A 1 83 ? 15.209 4.326 -6.355 1.00 84.88 83 ASP A C 1
ATOM 611 O O . ASP A 1 83 ? 15.962 3.379 -6.108 1.00 84.88 83 ASP A O 1
ATOM 615 N N . ARG A 1 84 ? 14.254 4.719 -5.499 1.00 87.88 84 ARG A N 1
ATOM 616 C CA . ARG A 1 84 ? 13.983 4.019 -4.235 1.00 87.88 84 ARG A CA 1
ATOM 617 C C . ARG A 1 84 ? 13.434 2.619 -4.484 1.00 87.88 84 ARG A C 1
ATOM 619 O O . ARG A 1 84 ? 13.956 1.673 -3.902 1.00 87.88 84 ARG A O 1
ATOM 626 N N . LEU A 1 85 ? 12.460 2.459 -5.383 1.00 88.62 85 LEU A N 1
ATOM 627 C CA . LEU A 1 85 ? 11.923 1.146 -5.761 1.00 88.62 85 LEU A CA 1
ATOM 628 C C . LEU A 1 85 ? 13.022 0.232 -6.323 1.00 88.62 85 LEU A C 1
ATOM 630 O O . LEU A 1 85 ? 13.172 -0.896 -5.855 1.00 88.62 85 LEU A O 1
ATOM 634 N N . ILE A 1 86 ? 13.849 0.726 -7.251 1.00 84.75 86 ILE A N 1
ATOM 635 C CA . ILE A 1 86 ? 14.995 -0.021 -7.793 1.00 84.75 86 ILE A CA 1
ATOM 636 C C . ILE A 1 86 ? 15.967 -0.401 -6.671 1.00 84.75 86 ILE A C 1
ATOM 638 O O . ILE A 1 86 ? 16.378 -1.553 -6.595 1.00 84.75 86 ILE A O 1
ATOM 642 N N . SER A 1 87 ? 16.290 0.521 -5.763 1.00 83.06 87 SER A N 1
ATOM 643 C CA . SER A 1 87 ? 17.209 0.260 -4.642 1.00 83.06 87 SER A CA 1
ATOM 644 C C . SER A 1 87 ? 16.654 -0.721 -3.599 1.00 83.06 87 SER A C 1
ATOM 646 O O . SER A 1 87 ? 17.432 -1.306 -2.853 1.00 83.06 87 SER A O 1
ATOM 648 N N . ARG A 1 88 ? 15.328 -0.909 -3.531 1.00 84.00 88 ARG A N 1
ATOM 649 C CA . ARG A 1 88 ? 14.660 -1.901 -2.666 1.00 84.00 88 ARG A CA 1
ATOM 650 C C . ARG A 1 88 ? 14.537 -3.283 -3.309 1.00 84.00 88 ARG A C 1
ATOM 652 O O . ARG A 1 88 ? 14.551 -4.277 -2.591 1.00 84.00 88 ARG A O 1
ATOM 659 N N . ILE A 1 89 ? 14.363 -3.334 -4.631 1.00 83.56 89 ILE A N 1
ATOM 660 C CA . ILE A 1 89 ? 14.081 -4.565 -5.392 1.00 83.56 89 ILE A CA 1
ATOM 661 C C . ILE A 1 89 ? 15.365 -5.189 -5.957 1.00 83.56 89 ILE A C 1
ATOM 663 O O . ILE A 1 89 ? 15.434 -6.407 -6.133 1.00 83.56 89 ILE A O 1
ATOM 667 N N . ALA A 1 90 ? 16.383 -4.380 -6.263 1.00 75.38 90 ALA A N 1
ATOM 668 C CA . ALA A 1 90 ? 17.657 -4.879 -6.762 1.00 75.38 90 ALA A CA 1
ATOM 669 C C . ALA A 1 90 ? 18.321 -5.800 -5.721 1.00 75.38 90 ALA A C 1
ATOM 671 O O . ALA A 1 90 ? 18.359 -5.454 -4.538 1.00 75.38 90 ALA A O 1
ATOM 672 N N . PRO A 1 91 ? 18.875 -6.955 -6.135 1.00 61.22 91 PRO A N 1
ATOM 673 C CA . PRO A 1 91 ? 19.662 -7.779 -5.231 1.00 61.22 91 PRO A CA 1
ATOM 674 C C . PRO A 1 91 ? 20.882 -6.993 -4.739 1.00 61.22 91 PRO A C 1
ATOM 676 O O . PRO A 1 91 ? 21.465 -6.213 -5.497 1.00 61.22 91 PRO A O 1
ATOM 679 N N . GLU A 1 92 ? 21.288 -7.248 -3.490 1.00 58.66 92 GLU A N 1
ATOM 680 C CA . GLU A 1 92 ? 22.569 -6.783 -2.946 1.00 58.66 92 GLU A CA 1
ATOM 681 C C . GLU A 1 92 ? 23.678 -6.994 -3.987 1.00 58.66 92 GLU A C 1
ATOM 683 O O . GLU A 1 92 ? 23.766 -8.098 -4.541 1.00 58.66 92 GLU A O 1
ATOM 688 N N . PRO A 1 93 ? 24.511 -5.976 -4.286 1.00 53.25 93 PRO A N 1
ATOM 689 C CA . PRO A 1 93 ? 25.515 -6.079 -5.330 1.00 53.25 93 PRO A CA 1
ATOM 690 C C . PRO A 1 93 ? 26.480 -7.209 -4.986 1.00 53.25 93 PRO A C 1
ATOM 692 O O . PRO A 1 93 ? 27.360 -7.078 -4.127 1.00 53.25 93 PRO A O 1
ATOM 695 N N . SER A 1 94 ? 26.311 -8.338 -5.677 1.00 48.50 94 SER A N 1
ATOM 696 C CA . SER A 1 94 ? 27.214 -9.471 -5.594 1.00 48.50 94 SER A CA 1
ATOM 697 C C . SER A 1 94 ? 28.609 -8.945 -5.912 1.00 48.50 94 SER A C 1
ATOM 699 O O . SER A 1 94 ? 28.869 -8.442 -7.003 1.00 48.50 94 SER A O 1
ATOM 701 N N . ARG A 1 95 ? 29.515 -9.014 -4.926 1.00 48.16 95 ARG A N 1
ATOM 702 C CA . ARG A 1 95 ? 30.842 -8.358 -4.941 1.00 48.16 95 ARG A CA 1
ATOM 703 C C . ARG A 1 95 ? 31.807 -8.871 -6.026 1.00 48.16 95 ARG A C 1
ATOM 705 O O . ARG A 1 95 ? 32.998 -8.587 -5.975 1.00 48.16 95 ARG A O 1
ATOM 712 N N . ILE A 1 96 ? 31.303 -9.644 -6.983 1.00 51.84 96 ILE A N 1
ATOM 713 C CA . ILE A 1 96 ? 32.019 -10.247 -8.097 1.00 51.84 96 ILE A CA 1
ATOM 714 C C . ILE A 1 96 ? 31.133 -10.114 -9.349 1.00 51.84 96 ILE A C 1
ATOM 716 O O . ILE A 1 96 ? 30.566 -11.089 -9.841 1.00 51.84 96 ILE A O 1
ATOM 720 N N . ALA A 1 97 ? 31.019 -8.893 -9.880 1.00 47.72 97 ALA A N 1
ATOM 721 C CA . ALA A 1 97 ? 30.742 -8.734 -11.305 1.00 47.72 97 ALA A CA 1
ATOM 722 C C . ALA A 1 97 ? 31.940 -9.335 -12.065 1.00 47.72 97 ALA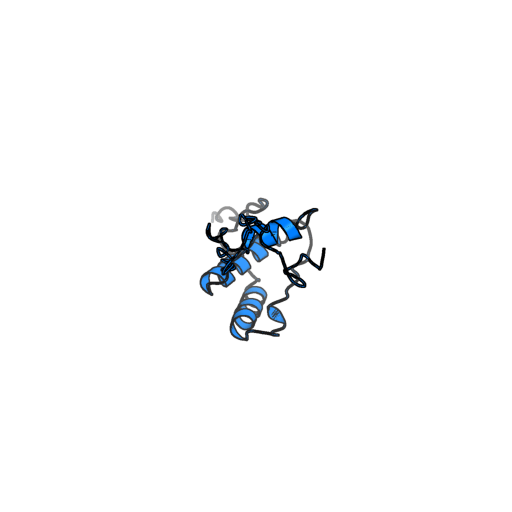 A C 1
ATOM 724 O O . ALA A 1 97 ? 33.089 -9.056 -11.722 1.00 47.72 97 ALA A O 1
ATOM 725 N N . GLY A 1 98 ? 31.673 -10.247 -13.004 1.00 47.97 98 GLY A N 1
ATOM 726 C CA . GLY A 1 98 ? 32.658 -11.234 -13.461 1.00 47.97 98 GLY A CA 1
ATOM 727 C C . GLY A 1 98 ? 33.981 -10.653 -13.977 1.00 47.97 98 GLY A C 1
ATOM 728 O O . GLY A 1 98 ? 34.000 -9.699 -14.752 1.00 47.97 98 GLY A O 1
ATOM 729 N N . VAL A 1 99 ? 35.098 -11.286 -13.599 1.00 46.03 99 VAL A N 1
ATOM 730 C CA . VAL A 1 99 ? 36.427 -10.939 -14.121 1.00 46.03 99 VAL A CA 1
ATOM 731 C C . VAL A 1 99 ? 36.527 -11.378 -15.583 1.00 46.03 99 VAL A C 1
ATOM 733 O O . VAL A 1 99 ? 36.671 -12.564 -15.881 1.00 46.03 99 VAL A O 1
ATOM 736 N N . SER A 1 100 ? 36.464 -10.417 -16.504 1.00 48.00 100 SER A N 1
ATOM 737 C CA . SER A 1 100 ? 36.628 -10.665 -17.939 1.00 48.00 100 SER A CA 1
ATOM 738 C C . SER A 1 100 ? 38.108 -10.853 -18.292 1.00 48.00 100 SER A C 1
ATOM 740 O O . SER A 1 100 ? 38.813 -9.907 -18.642 1.00 48.00 100 SER A O 1
ATOM 742 N N . PHE A 1 101 ? 38.600 -12.089 -18.187 1.00 42.97 101 PHE A N 1
ATOM 743 C CA . PHE A 1 101 ? 39.933 -12.454 -18.670 1.00 42.97 101 PHE A CA 1
ATOM 744 C C . PHE A 1 101 ? 39.937 -12.569 -20.202 1.00 42.97 101 PHE A C 1
ATOM 746 O O . PHE A 1 101 ? 39.452 -13.551 -20.761 1.00 42.97 101 PHE A O 1
ATOM 753 N N . LYS A 1 102 ? 40.552 -11.597 -20.886 1.00 44.78 102 LYS A N 1
ATOM 754 C CA . LYS A 1 102 ? 41.006 -11.750 -22.278 1.00 44.78 102 LYS A CA 1
ATOM 755 C C . LYS A 1 102 ? 42.435 -12.316 -22.272 1.00 44.78 102 LYS A C 1
ATOM 757 O O . LYS A 1 102 ? 43.351 -11.576 -21.914 1.00 44.78 102 LYS A O 1
ATOM 762 N N . PRO A 1 103 ? 42.674 -13.585 -22.648 1.00 43.53 103 PRO A N 1
ATOM 763 C CA . PRO A 1 103 ? 44.029 -14.117 -22.727 1.00 43.53 103 PRO A CA 1
ATOM 764 C C . PRO A 1 103 ? 44.734 -13.576 -23.979 1.00 43.53 103 PRO A C 1
ATOM 766 O O . PRO A 1 103 ? 44.415 -13.961 -25.102 1.00 43.53 103 PRO A O 1
ATOM 769 N N . SER A 1 104 ? 45.713 -12.691 -23.796 1.00 48.28 104 SER A N 1
ATOM 770 C CA . SER A 1 104 ? 46.618 -12.265 -24.868 1.00 48.28 104 SER A CA 1
ATOM 771 C C . SER A 1 104 ? 47.765 -13.268 -25.013 1.00 48.28 104 SER A C 1
ATOM 773 O O . SER A 1 104 ? 48.628 -13.357 -24.137 1.00 48.28 104 SER A O 1
ATOM 775 N N . ILE A 1 105 ? 47.799 -14.008 -26.123 1.00 48.84 105 ILE A N 1
ATOM 776 C CA . ILE A 1 105 ? 48.926 -14.882 -26.468 1.00 48.84 105 ILE A CA 1
ATOM 777 C C . ILE A 1 105 ? 49.921 -14.104 -27.339 1.00 48.84 105 ILE A C 1
ATOM 779 O O . ILE A 1 105 ? 49.565 -13.602 -28.398 1.00 48.84 105 ILE A O 1
ATOM 783 N N . MET A 1 106 ? 51.178 -14.081 -26.883 1.00 44.16 106 MET A N 1
ATOM 784 C CA . MET A 1 106 ? 52.388 -13.726 -27.638 1.00 44.16 106 MET A CA 1
ATOM 785 C C . MET A 1 106 ? 52.504 -12.275 -28.155 1.00 44.16 106 MET A C 1
ATOM 787 O O . MET A 1 106 ? 52.316 -11.998 -29.333 1.00 44.16 106 MET A O 1
ATOM 791 N N . GLY A 1 107 ? 52.974 -11.377 -27.278 1.00 50.34 107 GLY A N 1
ATOM 792 C CA . GLY A 1 107 ? 53.563 -10.087 -27.671 1.00 50.34 107 GLY A CA 1
ATOM 793 C C . GLY A 1 107 ? 52.797 -8.850 -27.196 1.00 50.34 107 GLY A C 1
ATOM 794 O O . GLY A 1 107 ? 52.017 -8.284 -27.945 1.00 50.34 107 GLY A O 1
ATOM 795 N N . ALA A 1 108 ? 53.103 -8.400 -25.974 1.00 50.41 108 ALA A N 1
ATOM 796 C CA . ALA A 1 108 ? 52.728 -7.100 -25.398 1.00 50.41 108 ALA A CA 1
ATOM 797 C C . ALA A 1 108 ? 51.222 -6.742 -25.323 1.00 50.41 108 ALA A C 1
ATOM 799 O O . ALA A 1 108 ? 50.650 -6.120 -26.212 1.00 50.41 108 ALA A O 1
ATOM 800 N N . SER A 1 109 ? 50.628 -6.966 -24.148 1.00 42.19 109 SER A N 1
ATOM 801 C CA . SER A 1 109 ? 49.595 -6.083 -23.591 1.00 42.19 109 SER A CA 1
ATOM 802 C C . SER A 1 109 ? 49.577 -6.235 -22.068 1.00 42.19 109 SER A C 1
ATOM 804 O O . SER A 1 109 ? 49.397 -7.341 -21.560 1.00 42.19 109 SER A O 1
ATOM 806 N N . LEU A 1 110 ? 49.809 -5.145 -21.329 1.00 46.88 110 LEU A N 1
ATOM 807 C CA . LEU A 1 110 ? 49.550 -5.111 -19.889 1.00 46.88 110 LEU A CA 1
ATOM 808 C C . LEU A 1 110 ? 48.043 -4.880 -19.720 1.00 46.88 110 LEU A C 1
ATOM 810 O O . LEU A 1 110 ? 47.530 -3.863 -20.181 1.00 46.88 110 LEU A O 1
ATOM 814 N N . GLY A 1 111 ? 47.336 -5.848 -19.135 1.00 43.16 111 GLY A N 1
ATOM 815 C CA . GLY A 1 111 ? 45.873 -5.893 -19.173 1.00 43.16 111 GLY A CA 1
ATOM 816 C C . GLY A 1 111 ? 45.192 -4.691 -18.513 1.00 43.16 111 GLY A C 1
ATOM 817 O O . GLY A 1 111 ? 45.393 -4.421 -17.329 1.00 43.16 111 GLY A O 1
ATOM 818 N N . GLU A 1 112 ? 44.330 -4.015 -19.269 1.00 46.47 112 GLU A N 1
ATOM 819 C CA . GLU A 1 112 ? 43.454 -2.960 -18.765 1.00 46.47 112 GLU A CA 1
ATOM 820 C C . GLU A 1 112 ? 42.304 -3.572 -17.944 1.00 46.47 112 GLU A C 1
ATOM 822 O O . GLU A 1 112 ? 41.364 -4.161 -18.484 1.00 46.47 112 GLU A O 1
ATOM 827 N N . PHE A 1 113 ? 42.373 -3.433 -16.617 1.00 44.56 113 PHE A N 1
ATOM 828 C CA . PHE A 1 113 ? 41.286 -3.804 -15.707 1.00 44.56 113 PHE A CA 1
ATOM 829 C C . PHE A 1 113 ? 40.168 -2.752 -15.755 1.00 44.56 113 PHE A C 1
ATOM 831 O O . PHE A 1 113 ? 40.076 -1.867 -14.904 1.00 44.56 113 PHE A O 1
ATOM 838 N N . SER A 1 114 ? 39.289 -2.858 -16.752 1.00 43.69 114 SER A N 1
ATOM 839 C CA . SER A 1 114 ? 38.062 -2.061 -16.789 1.00 43.69 114 SER A CA 1
ATOM 840 C C . SER A 1 114 ? 37.026 -2.645 -15.822 1.00 43.69 114 SER A C 1
ATOM 842 O O . SER A 1 114 ? 36.346 -3.628 -16.127 1.00 43.69 114 SER A O 1
ATOM 844 N N . ILE A 1 115 ? 36.907 -2.040 -14.637 1.00 46.19 115 ILE A N 1
ATOM 845 C CA . ILE A 1 115 ? 35.767 -2.266 -13.742 1.00 46.19 115 ILE A CA 1
ATOM 846 C C . ILE A 1 115 ? 34.586 -1.488 -14.324 1.00 46.19 115 ILE A C 1
ATOM 848 O O . ILE 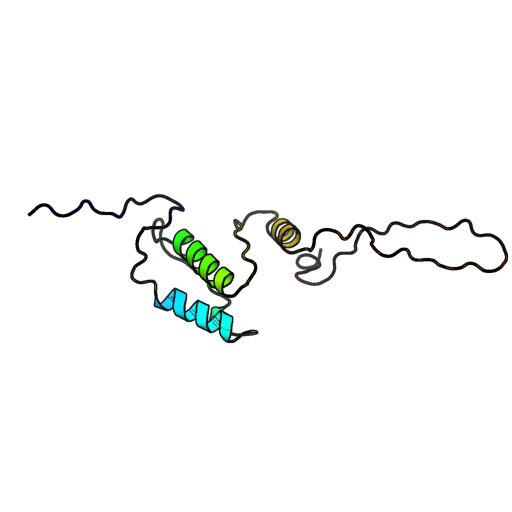A 1 115 ? 34.362 -0.325 -13.988 1.00 46.19 115 ILE A O 1
ATOM 852 N N . ALA A 1 116 ? 33.839 -2.125 -15.223 1.00 43.97 116 ALA A N 1
ATOM 853 C CA . ALA A 1 116 ? 32.562 -1.588 -15.665 1.00 43.97 116 ALA A CA 1
ATOM 854 C C . ALA A 1 116 ? 31.616 -1.494 -14.449 1.00 43.97 116 ALA A C 1
ATOM 856 O O . ALA A 1 116 ? 31.433 -2.499 -13.752 1.00 43.97 116 ALA A O 1
ATOM 857 N N . PRO A 1 117 ? 30.989 -0.331 -14.180 1.00 49.00 117 PRO A N 1
ATOM 858 C CA . PRO A 1 117 ? 29.854 -0.273 -13.269 1.00 49.00 117 PRO A CA 1
ATOM 859 C C . PRO A 1 117 ? 28.787 -1.266 -13.737 1.00 49.00 117 PRO A C 1
ATOM 861 O O . PRO A 1 117 ? 28.619 -1.470 -14.941 1.00 49.00 117 PRO A O 1
ATOM 864 N N . ALA A 1 118 ? 28.054 -1.874 -12.804 1.00 53.69 118 ALA A N 1
ATOM 865 C CA . ALA A 1 118 ? 26.960 -2.772 -13.155 1.00 53.69 118 ALA A CA 1
ATOM 866 C C . ALA A 1 118 ? 25.916 -2.014 -13.997 1.00 53.69 118 ALA A C 1
ATOM 868 O O . ALA A 1 118 ? 25.182 -1.172 -13.478 1.00 53.69 118 ALA A O 1
ATOM 869 N N . LEU A 1 119 ? 25.887 -2.300 -15.302 1.00 50.19 119 LEU A N 1
ATOM 870 C CA . LEU A 1 119 ? 24.931 -1.733 -16.251 1.00 50.19 119 LEU A CA 1
ATOM 871 C C . LEU A 1 119 ? 23.503 -2.040 -15.770 1.00 50.19 119 LEU A C 1
ATOM 873 O O . LEU A 1 119 ? 23.219 -3.178 -15.392 1.00 50.19 119 LEU A O 1
ATOM 877 N N . ARG A 1 120 ? 22.604 -1.046 -15.805 1.00 63.00 120 ARG A N 1
ATOM 878 C CA . ARG A 1 120 ? 21.183 -1.185 -15.428 1.00 63.00 120 ARG A CA 1
ATOM 879 C C . ARG A 1 120 ? 20.264 -1.130 -16.669 1.00 63.00 120 ARG A C 1
ATOM 881 O O . ARG A 1 120 ? 20.046 -0.034 -17.173 1.00 63.00 120 ARG A O 1
ATOM 888 N N . PRO A 1 121 ? 19.785 -2.294 -17.178 1.00 54.38 121 PRO A N 1
ATOM 889 C CA . PRO A 1 121 ? 18.757 -2.400 -18.226 1.00 54.38 121 PRO A CA 1
ATOM 890 C C . PRO A 1 121 ? 17.635 -3.432 -17.920 1.00 54.38 121 PRO A C 1
ATOM 892 O O . PRO A 1 121 ? 17.817 -4.363 -17.139 1.00 54.38 121 PRO A O 1
ATOM 895 N N . SER A 1 122 ? 16.469 -3.430 -18.578 1.00 47.31 122 SER A N 1
ATOM 896 C CA . SER A 1 122 ? 15.833 -2.345 -19.337 1.00 47.31 122 SER A CA 1
ATOM 897 C C . SER A 1 122 ? 14.303 -2.290 -19.173 1.00 47.31 122 SER A C 1
ATOM 899 O O . SER A 1 122 ? 13.690 -3.208 -18.615 1.00 47.31 122 SER A O 1
ATOM 901 N N . THR A 1 123 ? 13.683 -1.198 -19.632 1.00 43.75 123 THR A N 1
ATOM 902 C CA . THR A 1 123 ? 12.318 -0.703 -19.344 1.00 43.75 123 THR A CA 1
ATOM 903 C C . THR A 1 123 ? 12.152 -0.279 -17.877 1.00 43.75 123 THR A C 1
ATOM 905 O O . THR A 1 123 ? 12.899 0.592 -17.425 1.00 43.75 123 THR A O 1
ATOM 908 N N . LEU A 1 124 ? 11.263 -0.908 -17.095 1.00 51.78 124 LEU A N 1
ATOM 909 C CA . LEU A 1 124 ? 11.109 -0.713 -15.636 1.00 51.78 124 LEU A CA 1
ATOM 910 C C . LEU A 1 124 ? 12.258 -1.389 -14.845 1.00 51.78 124 LEU A C 1
ATOM 912 O O . LEU A 1 124 ? 12.047 -2.148 -13.900 1.00 51.78 124 LEU A O 1
ATOM 916 N N . ARG A 1 125 ? 13.478 -1.215 -15.365 1.00 39.19 125 ARG A N 1
ATOM 917 C CA . ARG A 1 125 ? 14.747 -1.867 -14.996 1.00 39.19 125 ARG A CA 1
ATOM 918 C C . ARG A 1 125 ? 15.963 -1.178 -15.641 1.00 39.19 125 ARG A C 1
ATOM 920 O O . ARG A 1 125 ? 17.078 -1.383 -15.179 1.00 39.19 125 ARG A O 1
ATOM 927 N N . ASP A 1 126 ? 15.742 -0.351 -16.674 1.00 38.62 126 ASP A N 1
ATOM 928 C CA . ASP A 1 126 ? 16.526 0.881 -16.802 1.00 38.62 126 ASP A CA 1
ATOM 929 C C . ASP A 1 126 ? 16.065 1.781 -15.635 1.00 38.62 126 ASP A C 1
ATOM 931 O O . ASP A 1 126 ? 16.785 1.967 -14.659 1.00 38.62 126 ASP A O 1
ATOM 935 N N . ALA A 1 127 ? 14.803 2.247 -15.715 1.00 53.38 127 ALA A N 1
ATOM 936 C CA . ALA A 1 127 ? 14.231 3.266 -14.839 1.00 53.38 127 ALA A CA 1
ATOM 937 C C . ALA A 1 127 ? 12.713 3.355 -15.049 1.00 53.38 127 ALA A C 1
ATOM 939 O O . ALA A 1 127 ? 11.967 2.515 -14.554 1.00 53.38 127 ALA A O 1
ATOM 940 N N . MET A 1 128 ? 12.289 4.281 -15.914 1.00 51.69 128 MET A N 1
ATOM 941 C CA . MET A 1 128 ? 11.518 3.924 -17.109 1.00 51.69 128 MET A CA 1
ATOM 942 C C . MET A 1 128 ? 12.267 4.408 -18.376 1.00 51.69 128 MET A C 1
ATOM 944 O O . MET A 1 128 ? 11.707 5.139 -19.185 1.00 51.69 128 MET A O 1
ATOM 948 N N . SER A 1 129 ? 13.536 3.978 -18.509 1.00 43.94 129 SER A N 1
ATOM 949 C CA . SER A 1 129 ? 14.466 4.145 -19.660 1.00 43.94 129 SER A CA 1
ATOM 950 C C . SER A 1 129 ? 15.584 5.208 -19.639 1.00 43.94 129 SER A C 1
ATOM 952 O O . SER A 1 129 ? 16.195 5.424 -20.684 1.00 43.94 129 SER A O 1
ATOM 954 N N . ALA A 1 130 ? 15.929 5.803 -18.488 1.00 39.44 130 ALA A N 1
ATOM 955 C CA . ALA A 1 130 ? 17.075 6.719 -18.328 1.00 39.44 130 ALA A CA 1
ATOM 956 C C . ALA A 1 130 ? 17.702 6.637 -16.926 1.00 39.44 130 ALA A C 1
ATOM 958 O O . ALA A 1 130 ? 16.903 6.587 -15.968 1.00 39.44 130 ALA A O 1
#

Organism: NCBI:txid1984871